Protein AF-A0A235CLF8-F1 (afdb_monomer_lite)

Sequence (83 aa):
MSTPSKQRIAENEESVHSMALGVTALGDLLSSLDPSAGMSDKTIRSLGYLIQEVGKSMTQKLDENNRLDLEESMKKLRGSHEH

Secondary structure (DSSP, 8-state):
---HHHHHHHHHHHHHHHHHHHHHHHHHHHHHS-GGG---HHHHHHHHHHHHHHHHHHHHHHHHHHHHHHHHHHHHHHHTT--

pLDDT: mean 85.29, std 11.34, range [46.34, 96.44]

Organism: NCBI:txid129578

Structure (mmCIF, N/CA/C/O backbone):
data_AF-A0A235CLF8-F1
#
_entry.id   AF-A0A235CLF8-F1
#
loop_
_atom_site.group_PDB
_atom_site.id
_atom_site.type_symbol
_atom_site.label_atom_id
_atom_site.label_alt_id
_atom_site.label_comp_id
_atom_site.label_asym_id
_atom_site.label_entity_id
_atom_site.label_seq_id
_atom_site.pdbx_PDB_ins_code
_atom_site.Cartn_x
_atom_site.Cartn_y
_atom_site.Cartn_z
_atom_site.occupancy
_atom_site.B_iso_or_equiv
_atom_site.auth_seq_id
_atom_site.auth_comp_id
_atom_site.auth_asym_id
_atom_site.auth_atom_id
_atom_site.pdbx_PDB_model_num
ATOM 1 N N . MET A 1 1 ? -17.314 9.995 20.186 1.00 51.59 1 MET A N 1
ATOM 2 C CA . MET A 1 1 ? -15.883 9.969 20.559 1.00 51.59 1 MET A CA 1
AT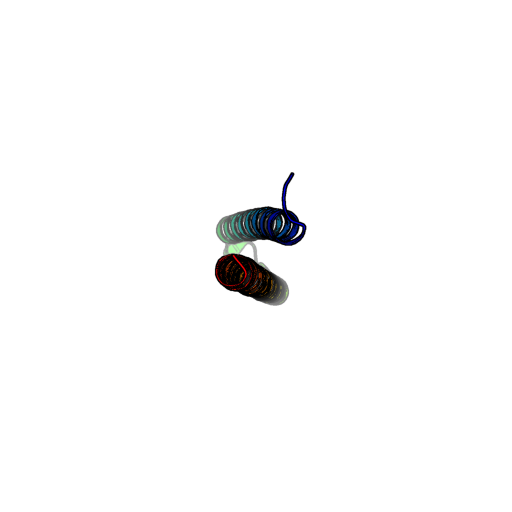OM 3 C C . MET A 1 1 ? -15.297 8.650 20.081 1.00 51.59 1 MET A C 1
ATOM 5 O O . MET A 1 1 ? -15.873 7.615 20.398 1.00 51.59 1 MET A O 1
ATOM 9 N N . SER A 1 2 ? -14.233 8.677 19.279 1.00 61.06 2 SER A N 1
ATOM 10 C CA . SER A 1 2 ? -13.534 7.463 18.828 1.00 61.06 2 SER A CA 1
ATOM 11 C C . SER A 1 2 ? -12.671 6.901 19.960 1.00 61.06 2 SER A C 1
ATOM 13 O O . SER A 1 2 ? -12.108 7.665 20.741 1.00 61.06 2 SER A O 1
ATOM 15 N N . THR A 1 3 ? -12.587 5.574 20.079 1.00 79.25 3 THR A N 1
ATOM 16 C CA . THR A 1 3 ? -11.642 4.928 21.001 1.00 79.25 3 THR A CA 1
ATOM 17 C C . THR A 1 3 ? -10.207 5.198 20.528 1.00 79.25 3 THR A C 1
ATOM 19 O O . THR A 1 3 ? -9.986 5.311 19.319 1.00 79.25 3 THR A O 1
ATOM 22 N N . PRO A 1 4 ? -9.215 5.247 21.437 1.00 83.88 4 PRO A N 1
ATOM 23 C CA . PRO A 1 4 ? -7.807 5.328 21.046 1.00 83.88 4 PRO A CA 1
ATOM 24 C C . PRO A 1 4 ? -7.412 4.234 20.040 1.00 83.88 4 PRO A C 1
ATOM 26 O O . PRO A 1 4 ? -6.672 4.502 19.101 1.00 83.88 4 PRO A O 1
ATOM 29 N N . SER A 1 5 ? -7.969 3.023 20.176 1.00 86.56 5 SER A N 1
ATOM 30 C CA . SER A 1 5 ? -7.757 1.915 19.236 1.00 86.56 5 SER A CA 1
ATOM 31 C C . SER A 1 5 ? -8.280 2.222 17.830 1.00 86.56 5 SER A C 1
ATOM 33 O O . SER A 1 5 ? -7.541 2.043 16.869 1.00 86.56 5 SER A O 1
ATOM 35 N N . LYS A 1 6 ? -9.502 2.758 17.691 1.00 87.88 6 LYS A N 1
ATOM 36 C CA . LYS A 1 6 ? -10.062 3.144 16.380 1.00 87.88 6 LYS A CA 1
ATOM 37 C C . LYS A 1 6 ? -9.277 4.252 15.702 1.00 87.88 6 LYS A C 1
ATOM 39 O O . LYS A 1 6 ? -9.137 4.230 14.486 1.00 87.88 6 LYS A O 1
ATOM 44 N N . GLN A 1 7 ? -8.782 5.215 16.478 1.00 90.62 7 GLN A N 1
ATOM 45 C CA . GLN A 1 7 ? -7.953 6.278 15.924 1.00 90.62 7 GLN A CA 1
ATOM 46 C C . GLN A 1 7 ? -6.649 5.706 15.349 1.00 90.62 7 GLN A C 1
ATOM 48 O O . GLN A 1 7 ? -6.317 5.994 14.205 1.00 90.62 7 GLN A O 1
ATOM 53 N N . ARG A 1 8 ? -5.968 4.822 16.091 1.00 91.12 8 ARG A N 1
ATOM 54 C CA . ARG A 1 8 ? -4.739 4.164 15.617 1.00 91.12 8 ARG A CA 1
ATOM 55 C C . ARG A 1 8 ? -4.970 3.270 14.398 1.00 91.12 8 ARG A C 1
ATOM 57 O O . ARG A 1 8 ? -4.130 3.248 13.506 1.00 91.12 8 ARG A O 1
ATOM 64 N N . ILE A 1 9 ? -6.099 2.558 14.348 1.00 91.44 9 ILE A N 1
ATOM 65 C CA . ILE A 1 9 ? -6.476 1.745 13.182 1.00 91.44 9 ILE A CA 1
ATOM 66 C C . ILE A 1 9 ? -6.606 2.632 11.941 1.00 91.44 9 ILE A C 1
ATOM 68 O O . ILE A 1 9 ? -5.981 2.333 10.926 1.00 91.44 9 ILE A O 1
ATOM 72 N N . ALA A 1 10 ? -7.334 3.748 12.046 1.00 92.19 10 ALA A N 1
ATOM 73 C CA . ALA A 1 10 ? -7.516 4.688 10.943 1.00 92.19 10 ALA A CA 1
ATOM 74 C C . ALA A 1 10 ? -6.186 5.309 10.471 1.00 92.19 10 ALA A C 1
ATOM 76 O O . ALA A 1 10 ? -5.920 5.355 9.273 1.00 92.19 10 ALA A O 1
ATOM 77 N N . GLU A 1 11 ? -5.315 5.716 11.399 1.00 93.88 11 GLU A N 1
ATOM 78 C CA . GLU A 1 11 ? -3.972 6.235 11.082 1.00 93.88 11 GLU A CA 1
ATOM 79 C C . GLU A 1 11 ? -3.117 5.192 10.338 1.00 93.88 11 GLU A C 1
ATOM 81 O O . GLU A 1 11 ? -2.391 5.505 9.389 1.00 93.88 11 GLU A O 1
ATOM 86 N N . ASN A 1 12 ? -3.204 3.925 10.745 1.00 93.75 12 ASN A N 1
ATOM 87 C CA . ASN A 1 12 ? -2.505 2.835 10.076 1.00 93.75 12 ASN A CA 1
ATOM 88 C C . ASN A 1 12 ? -3.092 2.531 8.692 1.00 93.75 12 ASN A C 1
ATOM 90 O O . ASN A 1 12 ? -2.315 2.297 7.770 1.00 93.75 12 ASN A O 1
ATOM 94 N N . GLU A 1 13 ? -4.415 2.570 8.515 1.00 93.44 13 GLU A N 1
ATOM 95 C CA . GLU A 1 13 ? -5.066 2.389 7.209 1.00 93.44 13 GLU A CA 1
ATOM 96 C C . GLU A 1 13 ? -4.668 3.489 6.217 1.00 93.44 13 GLU A C 1
ATOM 98 O O . GLU A 1 13 ? -4.278 3.186 5.089 1.00 93.44 13 GLU A O 1
ATOM 103 N N . GLU A 1 14 ? -4.674 4.753 6.647 1.00 95.25 14 GLU A N 1
ATOM 104 C CA . GLU A 1 14 ? -4.220 5.887 5.833 1.00 95.25 14 GLU A CA 1
ATOM 105 C C . GLU A 1 14 ? -2.735 5.754 5.457 1.00 95.25 14 GLU A C 1
ATOM 107 O O . GLU A 1 14 ? -2.335 5.970 4.307 1.00 95.25 14 GLU A O 1
ATOM 112 N N . SER A 1 15 ? -1.909 5.331 6.417 1.00 93.94 15 SER A N 1
ATOM 113 C CA . SER A 1 15 ? -0.486 5.077 6.199 1.00 93.94 15 SER A CA 1
ATOM 114 C C . SER A 1 15 ? -0.252 3.933 5.205 1.00 93.94 15 SER A C 1
ATOM 116 O O . SER A 1 15 ? 0.572 4.075 4.301 1.00 93.94 15 SER A O 1
ATOM 118 N N . VAL A 1 16 ? -0.988 2.822 5.322 1.00 95.06 16 VAL A N 1
ATOM 119 C CA . VAL A 1 16 ? -0.927 1.688 4.384 1.00 95.06 16 VAL A CA 1
ATOM 120 C C . VAL A 1 16 ? -1.383 2.104 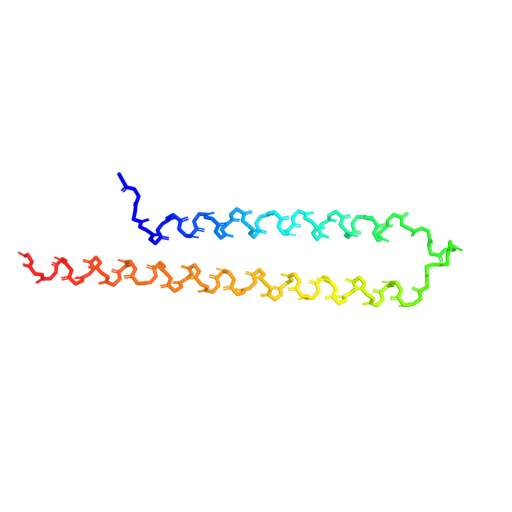2.991 1.00 95.06 16 VAL A C 1
ATOM 122 O O . VAL A 1 16 ? -0.719 1.764 2.013 1.00 95.06 16 VAL A O 1
ATOM 125 N N . HIS A 1 17 ? -2.458 2.885 2.891 1.00 94.81 17 HIS A N 1
ATOM 126 C CA . HIS A 1 17 ? -2.941 3.409 1.618 1.00 94.81 17 HIS A CA 1
ATOM 127 C C . HIS A 1 17 ? -1.886 4.288 0.933 1.00 94.81 17 HIS A C 1
ATOM 129 O O . HIS A 1 17 ? -1.559 4.076 -0.234 1.00 94.81 17 HIS A O 1
ATOM 135 N N . SER A 1 18 ? -1.277 5.211 1.680 1.00 95.00 18 SER A N 1
ATOM 136 C CA . SER A 1 18 ? -0.209 6.081 1.173 1.00 95.00 18 SER A CA 1
ATOM 137 C C . SER A 1 18 ? 1.012 5.286 0.699 1.00 95.00 18 SER A C 1
ATOM 139 O O . SER A 1 18 ? 1.578 5.574 -0.357 1.00 95.00 18 SER A O 1
ATOM 141 N N . MET A 1 19 ? 1.400 4.244 1.442 1.00 93.88 19 MET A N 1
ATOM 142 C CA . MET A 1 19 ? 2.484 3.342 1.042 1.00 93.88 19 MET A CA 1
ATOM 143 C C . MET A 1 19 ? 2.150 2.564 -0.235 1.00 93.88 19 MET A C 1
ATOM 145 O O . MET A 1 19 ? 3.001 2.463 -1.118 1.00 93.88 19 MET A O 1
ATOM 149 N N . ALA A 1 20 ? 0.918 2.069 -0.376 1.00 92.44 20 ALA A N 1
ATOM 150 C CA . ALA A 1 20 ? 0.472 1.369 -1.579 1.00 92.44 20 ALA A CA 1
ATOM 151 C C . ALA A 1 20 ? 0.516 2.273 -2.823 1.00 92.44 20 ALA A C 1
ATOM 153 O O . ALA A 1 20 ? 0.986 1.848 -3.882 1.00 92.44 20 ALA A O 1
ATOM 154 N N . LEU A 1 21 ? 0.092 3.535 -2.688 1.00 94.12 21 LEU A N 1
ATOM 155 C CA . LEU A 1 21 ? 0.205 4.532 -3.756 1.00 94.12 21 LEU A CA 1
ATOM 156 C C . LEU A 1 21 ? 1.671 4.789 -4.130 1.00 94.12 21 LEU A C 1
ATOM 158 O O . LEU A 1 21 ? 2.005 4.809 -5.313 1.00 94.12 21 LEU A O 1
ATOM 162 N N . GLY A 1 22 ? 2.559 4.919 -3.138 1.00 91.12 22 GLY A N 1
ATOM 163 C CA . GLY A 1 22 ? 3.995 5.100 -3.366 1.00 91.12 22 GLY A CA 1
ATOM 164 C C . GLY A 1 22 ? 4.647 3.920 -4.096 1.00 91.12 22 GLY A C 1
ATOM 165 O O . GLY A 1 22 ? 5.422 4.128 -5.029 1.00 91.12 22 GLY A O 1
ATOM 166 N N . VAL A 1 23 ? 4.302 2.682 -3.724 1.00 91.19 23 VAL A N 1
ATOM 167 C CA . VAL A 1 23 ? 4.783 1.468 -4.412 1.00 91.19 23 VAL A CA 1
ATOM 168 C C . VAL A 1 23 ? 4.248 1.393 -5.838 1.00 91.19 23 VAL A C 1
ATOM 170 O O . VAL A 1 23 ? 5.000 1.038 -6.741 1.00 91.19 23 VAL A O 1
ATOM 173 N N . THR A 1 24 ? 2.986 1.767 -6.056 1.00 90.38 24 THR A N 1
ATOM 174 C CA . THR A 1 24 ? 2.380 1.794 -7.397 1.00 90.38 24 THR A CA 1
ATOM 175 C C . THR A 1 24 ? 3.098 2.797 -8.293 1.00 90.38 24 THR A C 1
ATOM 177 O O . THR A 1 24 ? 3.583 2.419 -9.353 1.00 90.38 24 THR A O 1
ATOM 180 N N . ALA A 1 25 ? 3.282 4.036 -7.828 1.00 89.38 25 ALA A N 1
ATOM 181 C CA . ALA A 1 25 ? 4.011 5.062 -8.573 1.00 89.38 25 ALA A CA 1
ATOM 182 C C . ALA A 1 25 ? 5.457 4.639 -8.879 1.00 89.38 25 ALA A C 1
ATOM 184 O O . ALA A 1 25 ? 5.976 4.907 -9.962 1.00 89.38 25 ALA A O 1
ATOM 185 N N . LEU A 1 26 ? 6.114 3.944 -7.944 1.00 87.00 26 LEU A N 1
ATOM 186 C CA . LEU A 1 26 ? 7.445 3.395 -8.178 1.00 87.00 26 LEU A CA 1
ATOM 187 C C . LEU A 1 26 ? 7.436 2.273 -9.228 1.00 87.00 26 LEU A C 1
ATOM 189 O O . LEU A 1 26 ? 8.344 2.206 -10.054 1.00 87.00 26 LEU A O 1
ATOM 193 N N . GLY A 1 27 ? 6.421 1.409 -9.204 1.00 85.56 27 GLY A N 1
ATOM 194 C CA . GLY A 1 27 ? 6.200 0.378 -10.216 1.00 85.56 27 GLY A CA 1
ATOM 195 C C . GLY A 1 27 ? 5.970 0.974 -11.604 1.00 85.56 27 GLY A C 1
ATOM 196 O O . GLY A 1 27 ? 6.592 0.528 -12.567 1.00 85.56 27 GLY A O 1
ATOM 197 N N . ASP A 1 28 ? 5.165 2.032 -11.696 1.00 87.19 28 ASP A N 1
ATOM 198 C CA . ASP A 1 28 ? 4.909 2.753 -12.944 1.00 87.19 28 ASP A CA 1
ATOM 199 C C . ASP A 1 28 ? 6.195 3.383 -13.485 1.00 87.19 28 ASP A C 1
ATOM 201 O O . ASP A 1 28 ? 6.532 3.182 -14.654 1.00 87.19 28 ASP A O 1
ATOM 205 N N . LEU A 1 29 ? 6.972 4.054 -12.625 1.00 84.25 29 LEU A N 1
ATOM 206 C CA . LEU A 1 29 ? 8.288 4.581 -12.989 1.00 84.25 29 LEU A CA 1
ATOM 207 C C . LEU A 1 29 ? 9.192 3.472 -13.524 1.00 84.25 29 LEU A C 1
ATOM 209 O O . LEU A 1 29 ? 9.753 3.632 -14.603 1.00 84.25 29 LEU A O 1
ATOM 213 N N . LEU A 1 30 ? 9.282 2.338 -12.824 1.00 80.06 30 LEU A N 1
ATOM 214 C CA . LEU A 1 30 ? 10.072 1.186 -13.258 1.00 80.06 30 LEU A CA 1
ATOM 215 C C . LEU A 1 30 ? 9.631 0.648 -14.623 1.00 80.06 30 LEU A C 1
ATOM 217 O O . LEU A 1 30 ? 10.477 0.335 -15.456 1.00 80.06 30 LEU A O 1
ATOM 221 N N . SER A 1 31 ? 8.321 0.568 -14.858 1.00 81.44 31 SER A N 1
ATOM 222 C CA . SER A 1 31 ? 7.750 0.085 -16.118 1.00 81.44 31 SER A CA 1
ATOM 223 C C . SER A 1 31 ? 7.944 1.056 -17.288 1.00 81.44 31 SER A C 1
ATOM 225 O O . SER A 1 31 ? 8.037 0.623 -18.433 1.00 81.44 31 SER A O 1
ATOM 227 N N . SER A 1 32 ? 8.027 2.360 -17.001 1.00 82.81 32 SER A N 1
ATOM 228 C CA . SER A 1 32 ? 8.220 3.419 -18.000 1.00 82.81 32 SER A CA 1
ATOM 229 C C . SER A 1 32 ? 9.669 3.568 -18.463 1.00 82.81 32 SER A C 1
ATOM 231 O O . SER A 1 32 ? 9.939 4.265 -19.442 1.00 82.81 32 SER A O 1
ATOM 233 N N . LEU A 1 33 ? 10.611 2.938 -17.759 1.00 77.56 33 LEU A N 1
ATOM 234 C CA . LEU A 1 33 ? 12.016 2.986 -18.122 1.00 77.56 33 LEU A CA 1
ATOM 235 C C . LEU A 1 33 ? 12.273 2.087 -19.318 1.00 77.56 33 LEU A C 1
ATOM 237 O O . LEU A 1 33 ? 12.016 0.885 -19.287 1.00 77.56 33 LEU A O 1
ATOM 241 N N . ASP A 1 34 ? 12.854 2.682 -20.352 1.00 71.94 34 ASP A N 1
ATOM 242 C CA . ASP A 1 34 ? 13.368 1.941 -21.487 1.00 71.94 34 ASP A CA 1
ATOM 243 C C . ASP A 1 34 ? 14.515 1.018 -21.016 1.00 71.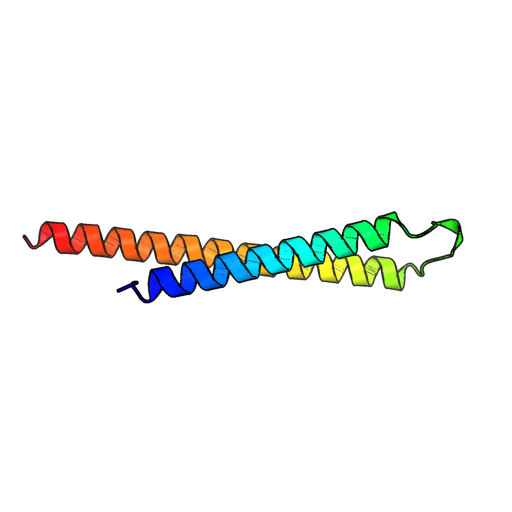94 34 ASP A C 1
ATOM 245 O O . ASP A 1 34 ? 15.526 1.513 -20.502 1.00 71.94 34 ASP A O 1
ATOM 249 N N . PRO A 1 35 ? 14.412 -0.312 -21.193 1.00 66.56 35 PRO A N 1
ATOM 250 C CA . PRO A 1 35 ? 15.490 -1.243 -20.863 1.00 66.56 35 PRO A CA 1
ATOM 251 C C . PRO A 1 35 ? 16.806 -0.909 -21.582 1.00 66.56 35 PRO A C 1
ATOM 253 O O . PRO A 1 35 ? 17.884 -1.222 -21.077 1.00 66.56 35 PRO A O 1
ATOM 256 N N . SER A 1 36 ? 16.731 -0.248 -22.745 1.00 66.00 36 SER A N 1
ATOM 257 C CA . SER A 1 36 ? 17.891 0.186 -23.527 1.00 66.00 36 SER A CA 1
ATOM 258 C C . SER A 1 36 ? 18.589 1.426 -22.956 1.00 66.00 36 SER A C 1
ATOM 260 O O . SER A 1 36 ? 19.764 1.649 -23.250 1.00 66.00 36 SER A O 1
ATOM 262 N N . ALA A 1 37 ? 17.924 2.183 -22.072 1.00 68.12 37 ALA A N 1
ATOM 263 C CA . ALA A 1 37 ? 18.504 3.334 -21.378 1.00 68.12 37 ALA A CA 1
ATOM 264 C C . ALA A 1 37 ? 19.493 2.939 -20.263 1.00 68.12 37 ALA A C 1
ATOM 266 O O . ALA A 1 37 ? 20.108 3.810 -19.649 1.00 68.12 37 ALA A O 1
ATOM 267 N N . GLY A 1 38 ? 19.683 1.635 -20.015 1.00 61.09 38 GLY A N 1
ATOM 268 C CA . GLY A 1 38 ? 20.757 1.120 -19.170 1.00 61.09 38 GLY A CA 1
ATOM 269 C C . GLY A 1 38 ? 20.614 1.529 -17.707 1.00 61.09 38 GLY A C 1
ATOM 270 O O . GLY A 1 38 ? 21.480 2.206 -17.153 1.00 61.09 38 GLY A O 1
ATOM 271 N N . MET A 1 39 ? 19.530 1.110 -17.048 1.00 73.44 39 MET A N 1
ATOM 272 C CA . MET A 1 39 ? 19.459 1.244 -15.595 1.00 73.44 39 MET A CA 1
ATOM 273 C C . MET A 1 39 ? 20.483 0.302 -14.957 1.00 73.44 39 MET A C 1
ATOM 275 O O . MET A 1 39 ? 20.51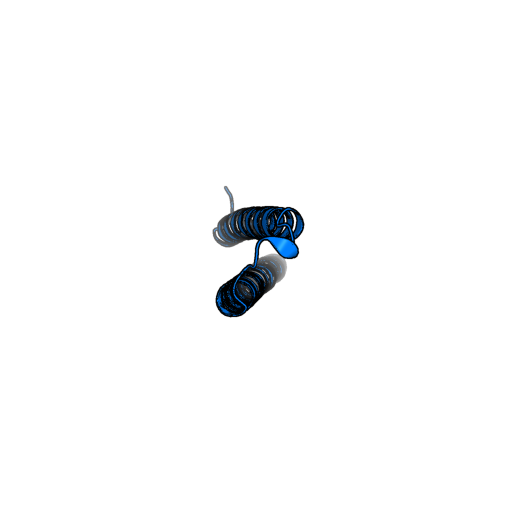5 -0.886 -15.267 1.00 73.44 39 MET A O 1
ATOM 279 N N . SER A 1 40 ? 21.332 0.818 -14.065 1.00 78.62 40 SER A N 1
ATOM 280 C CA . SER A 1 40 ? 22.314 -0.042 -13.403 1.00 78.62 40 SER A CA 1
ATOM 281 C C . SER A 1 40 ? 21.608 -1.131 -12.586 1.00 78.62 40 SER A C 1
ATOM 283 O O . SER A 1 40 ? 20.641 -0.839 -11.875 1.00 78.62 40 SER A O 1
ATOM 285 N N . ASP A 1 41 ? 22.131 -2.360 -12.599 1.00 80.25 41 ASP A N 1
ATOM 286 C CA . ASP A 1 41 ? 21.638 -3.462 -11.754 1.00 80.25 41 ASP A CA 1
ATOM 287 C C . ASP A 1 41 ? 21.543 -3.063 -10.274 1.00 80.25 41 ASP A C 1
ATOM 289 O O . ASP A 1 41 ? 20.689 -3.541 -9.525 1.00 80.25 41 ASP A O 1
ATOM 293 N N . LYS A 1 42 ? 22.414 -2.144 -9.837 1.00 84.19 42 LYS A N 1
ATOM 294 C CA . LYS A 1 42 ? 22.413 -1.578 -8.486 1.00 84.19 42 LYS A CA 1
ATOM 295 C C . LYS A 1 42 ? 21.151 -0.760 -8.207 1.00 84.19 42 LYS A C 1
ATOM 297 O O . LYS A 1 42 ? 20.632 -0.832 -7.094 1.00 84.19 42 LYS A O 1
ATOM 302 N N . THR A 1 43 ? 20.652 -0.012 -9.187 1.00 82.88 43 THR A N 1
ATOM 303 C CA . THR A 1 43 ? 19.417 0.772 -9.065 1.00 82.88 43 THR A CA 1
ATOM 304 C C . THR A 1 43 ? 18.212 -0.154 -8.980 1.00 82.88 43 THR A C 1
ATOM 306 O O . THR A 1 43 ? 17.437 -0.039 -8.036 1.00 82.88 43 THR A O 1
ATOM 309 N N . ILE A 1 44 ? 18.114 -1.138 -9.879 1.00 82.31 44 ILE A N 1
ATOM 310 C CA . ILE A 1 44 ? 17.030 -2.135 -9.873 1.00 82.31 44 ILE A CA 1
ATOM 311 C C . ILE A 1 44 ? 17.002 -2.885 -8.537 1.00 82.31 44 ILE A C 1
ATOM 313 O O . ILE A 1 44 ? 15.956 -3.003 -7.901 1.00 82.31 44 ILE A O 1
ATOM 317 N N . ARG A 1 45 ? 18.169 -3.325 -8.052 1.00 85.69 45 ARG A N 1
ATOM 318 C CA . ARG A 1 45 ? 18.286 -4.013 -6.761 1.00 85.69 45 ARG A CA 1
ATOM 319 C C . ARG A 1 45 ? 17.889 -3.120 -5.584 1.00 85.69 45 ARG A C 1
ATOM 321 O O . ARG A 1 45 ? 17.179 -3.578 -4.696 1.00 85.69 45 ARG A O 1
ATOM 328 N N . SER A 1 46 ? 18.324 -1.859 -5.576 1.00 87.88 46 SER A N 1
ATOM 329 C CA . SER A 1 46 ? 17.955 -0.891 -4.528 1.00 87.88 46 SER A CA 1
ATOM 330 C C . SER A 1 46 ? 16.446 -0.648 -4.487 1.00 87.88 46 SER A C 1
ATOM 332 O O . SER A 1 46 ? 15.861 -0.604 -3.408 1.00 87.88 46 SER A O 1
ATOM 334 N N . LEU A 1 47 ? 15.806 -0.547 -5.654 1.00 85.44 47 LEU A N 1
ATOM 335 C CA . LEU A 1 47 ? 14.358 -0.388 -5.757 1.00 85.44 47 LEU A CA 1
ATOM 336 C C . LEU A 1 47 ? 13.612 -1.648 -5.308 1.00 85.44 47 LEU A C 1
ATOM 338 O O . LEU A 1 47 ? 12.639 -1.541 -4.568 1.00 85.44 47 LEU A O 1
ATOM 342 N N . GLY A 1 48 ? 14.112 -2.836 -5.659 1.00 87.12 48 GLY A N 1
ATOM 343 C CA . GLY A 1 48 ? 13.589 -4.103 -5.144 1.00 87.12 48 GLY A CA 1
ATOM 344 C C . GLY A 1 48 ? 13.631 -4.179 -3.613 1.00 87.12 48 GLY A C 1
ATOM 345 O O . GLY A 1 48 ? 12.631 -4.537 -2.993 1.00 87.12 48 GLY A O 1
ATOM 346 N N . TYR A 1 49 ? 14.745 -3.769 -2.991 1.00 91.19 49 TYR A N 1
ATOM 347 C CA . TYR A 1 49 ? 14.841 -3.681 -1.529 1.00 91.19 49 TYR A CA 1
ATOM 348 C C . TYR A 1 49 ? 13.845 -2.682 -0.940 1.00 91.19 49 TYR A C 1
ATOM 350 O O . TYR A 1 49 ? 13.203 -2.989 0.061 1.00 91.19 49 TYR A O 1
ATOM 358 N N . LEU A 1 50 ? 13.679 -1.512 -1.562 1.00 89.81 50 LEU A N 1
ATOM 359 C CA . LEU A 1 50 ? 12.730 -0.505 -1.092 1.00 89.81 50 LEU A CA 1
ATOM 360 C C . LEU A 1 50 ? 11.289 -1.035 -1.122 1.00 89.81 50 LEU A C 1
ATOM 362 O O . LEU A 1 50 ? 10.582 -0.926 -0.124 1.00 89.81 50 LEU A O 1
ATOM 366 N N . ILE A 1 51 ? 10.875 -1.662 -2.228 1.00 89.31 51 ILE A N 1
ATOM 367 C CA . ILE A 1 51 ? 9.546 -2.280 -2.359 1.00 89.31 51 ILE A CA 1
ATOM 368 C C . ILE A 1 51 ? 9.351 -3.358 -1.286 1.00 89.31 51 ILE A C 1
ATOM 370 O O . ILE A 1 51 ? 8.298 -3.417 -0.651 1.00 89.31 51 ILE A O 1
ATOM 374 N N . GLN A 1 52 ? 10.371 -4.185 -1.043 1.00 91.56 52 GLN A N 1
ATOM 375 C CA . GLN A 1 52 ? 10.315 -5.228 -0.023 1.00 91.56 52 GLN A CA 1
ATOM 376 C C . GLN A 1 52 ? 10.152 -4.653 1.394 1.00 91.56 52 GLN A C 1
ATOM 378 O O . GLN A 1 52 ? 9.332 -5.157 2.162 1.00 91.56 52 GLN A O 1
ATOM 383 N N . GLU A 1 53 ? 10.903 -3.610 1.752 1.00 93.69 53 GLU A N 1
ATOM 384 C CA . GLU A 1 53 ? 10.797 -2.969 3.069 1.00 93.69 53 GLU A CA 1
ATOM 385 C C . GLU A 1 53 ? 9.447 -2.268 3.261 1.00 93.69 53 GLU A C 1
ATOM 387 O O . GLU A 1 53 ? 8.839 -2.391 4.327 1.00 93.69 53 GLU A O 1
ATOM 392 N N . VAL A 1 54 ? 8.913 -1.619 2.219 1.00 93.06 54 VAL A N 1
ATOM 393 C CA . VAL A 1 54 ? 7.558 -1.050 2.266 1.00 93.06 54 VAL A CA 1
ATOM 394 C C . VAL A 1 54 ? 6.512 -2.152 2.458 1.00 93.06 54 VAL A C 1
ATOM 396 O O . VAL A 1 54 ? 5.642 -2.020 3.318 1.00 93.06 54 VAL A O 1
ATOM 399 N N . GLY A 1 55 ? 6.632 -3.279 1.748 1.00 93.19 55 GLY A N 1
ATOM 400 C CA . GLY A 1 55 ? 5.739 -4.429 1.920 1.00 93.19 55 GLY A CA 1
ATOM 401 C C . GLY A 1 55 ? 5.756 -5.001 3.344 1.00 93.19 55 GLY A C 1
ATOM 402 O O . GLY A 1 55 ? 4.699 -5.298 3.911 1.00 93.19 55 GLY A O 1
ATOM 403 N N . LYS A 1 56 ? 6.936 -5.088 3.973 1.00 95.69 56 LYS A N 1
ATOM 404 C CA . LYS A 1 56 ? 7.059 -5.476 5.391 1.00 95.69 56 LYS A CA 1
ATOM 405 C C . LYS A 1 56 ? 6.372 -4.469 6.312 1.00 95.69 56 LYS A C 1
ATOM 407 O O . LYS A 1 56 ? 5.624 -4.880 7.195 1.00 95.69 56 LYS A O 1
ATOM 412 N N . SER A 1 57 ? 6.588 -3.171 6.094 1.00 95.38 57 SER A N 1
ATOM 413 C CA . SER A 1 57 ? 5.975 -2.113 6.906 1.00 95.38 57 SER A CA 1
ATOM 414 C C . SER A 1 57 ? 4.445 -2.112 6.800 1.00 95.38 57 SER A C 1
ATOM 416 O O . SER A 1 57 ? 3.754 -2.018 7.815 1.00 95.38 57 SER A O 1
ATOM 418 N N . MET A 1 58 ? 3.906 -2.299 5.590 1.00 95.69 58 MET A N 1
ATOM 419 C CA . MET A 1 58 ? 2.466 -2.456 5.365 1.00 95.69 58 MET A CA 1
ATOM 420 C C . MET A 1 58 ? 1.908 -3.659 6.129 1.00 95.69 58 MET A C 1
ATOM 422 O O . MET A 1 58 ? 0.914 -3.522 6.837 1.00 95.69 58 MET A O 1
ATOM 426 N N . THR A 1 59 ? 2.576 -4.813 6.036 1.00 94.25 59 THR A N 1
ATOM 427 C CA . THR A 1 59 ? 2.159 -6.043 6.730 1.00 94.25 59 THR A CA 1
ATOM 428 C C . THR A 1 59 ? 2.123 -5.839 8.246 1.00 94.25 59 THR A C 1
ATOM 430 O O . THR A 1 59 ? 1.115 -6.129 8.879 1.00 94.25 59 THR A O 1
ATOM 433 N N . GLN A 1 60 ? 3.167 -5.235 8.823 1.00 96.44 60 GLN A N 1
ATOM 434 C CA . GLN A 1 60 ? 3.232 -4.950 10.262 1.00 96.44 60 GLN A CA 1
ATOM 435 C C . GLN A 1 60 ? 2.089 -4.047 10.747 1.00 96.44 60 GLN A C 1
ATOM 437 O O . GLN A 1 60 ? 1.534 -4.278 11.820 1.00 96.44 60 GLN A O 1
ATOM 442 N N . LYS A 1 61 ? 1.721 -3.023 9.967 1.00 95.31 61 LYS A N 1
ATOM 443 C CA . LYS A 1 61 ? 0.604 -2.126 10.306 1.00 95.31 61 LYS A CA 1
ATOM 444 C C . LYS A 1 61 ? -0.751 -2.823 10.223 1.00 95.31 61 LYS A C 1
ATOM 446 O O . LYS A 1 61 ? -1.603 -2.585 11.074 1.00 95.31 61 LYS A O 1
ATOM 451 N N . LEU A 1 62 ? -0.946 -3.694 9.233 1.00 94.00 62 LEU A N 1
ATOM 452 C CA . LEU A 1 62 ? -2.164 -4.500 9.116 1.00 94.00 62 LEU A CA 1
ATOM 453 C C . LEU A 1 62 ? -2.295 -5.492 10.279 1.00 94.00 62 LEU A C 1
ATOM 455 O O . LEU A 1 62 ? -3.366 -5.601 10.874 1.00 94.00 62 LEU A O 1
ATOM 459 N N . ASP A 1 63 ? -1.199 -6.149 10.658 1.00 95.94 63 ASP A N 1
ATOM 460 C CA . ASP A 1 63 ? -1.166 -7.039 11.822 1.00 95.94 63 ASP A CA 1
ATOM 461 C C . ASP A 1 63 ? -1.468 -6.281 13.122 1.00 95.94 63 ASP A C 1
ATOM 463 O O . ASP A 1 63 ? -2.222 -6.761 13.973 1.00 95.94 63 ASP A O 1
ATOM 467 N N . GLU A 1 64 ? -0.932 -5.066 13.271 1.00 95.50 64 GLU A N 1
ATOM 468 C CA . GLU A 1 64 ? -1.265 -4.207 14.402 1.00 95.50 64 GLU A CA 1
ATOM 469 C C . GLU A 1 64 ? -2.753 -3.835 14.427 1.00 95.50 64 GLU A C 1
ATOM 471 O O . GLU A 1 64 ? -3.367 -3.892 15.494 1.00 95.50 64 GLU A O 1
ATOM 476 N N . ASN A 1 65 ? -3.345 -3.497 13.281 1.00 95.25 65 ASN A N 1
ATOM 477 C CA . ASN A 1 65 ? -4.772 -3.187 13.199 1.00 95.25 65 ASN A CA 1
ATOM 478 C C . ASN A 1 65 ? -5.632 -4.380 13.619 1.00 95.25 65 ASN A C 1
ATOM 480 O O . ASN A 1 65 ? -6.527 -4.215 14.446 1.00 95.25 65 ASN A O 1
ATOM 484 N N . ASN A 1 66 ? -5.304 -5.582 13.139 1.00 94.19 66 ASN A N 1
ATOM 485 C CA . ASN A 1 66 ? -5.986 -6.815 13.539 1.00 94.19 66 ASN A CA 1
ATOM 486 C C . ASN A 1 66 ? -5.894 -7.049 15.055 1.00 94.19 66 ASN A C 1
ATOM 488 O O . ASN A 1 66 ? -6.885 -7.402 15.696 1.00 94.19 66 ASN A O 1
ATOM 492 N N . ARG A 1 67 ? -4.717 -6.814 15.655 1.00 96.06 67 ARG A N 1
ATOM 493 C CA . ARG A 1 67 ? -4.533 -6.918 17.110 1.00 96.06 67 ARG A CA 1
ATOM 494 C C . ARG A 1 67 ? -5.395 -5.901 17.863 1.00 96.06 67 ARG A C 1
ATOM 496 O O . ARG A 1 67 ? -6.048 -6.265 18.838 1.00 96.06 67 ARG A O 1
ATOM 503 N N . LEU A 1 68 ? -5.396 -4.640 17.429 1.00 93.38 68 LEU A N 1
ATOM 504 C CA . LEU A 1 68 ? -6.167 -3.569 18.068 1.00 93.38 68 LEU A CA 1
ATOM 505 C C . LEU A 1 68 ? -7.680 -3.803 17.971 1.00 93.38 68 LEU A C 1
ATOM 507 O O . LEU A 1 68 ? -8.398 -3.530 18.936 1.00 93.38 68 LEU A O 1
ATOM 511 N N . ASP A 1 69 ? -8.157 -4.322 16.841 1.00 91.06 69 ASP A N 1
ATOM 512 C CA . ASP A 1 69 ? -9.570 -4.648 16.638 1.00 91.06 69 ASP A CA 1
ATOM 513 C C . ASP A 1 69 ? -10.014 -5.833 17.512 1.00 91.06 69 ASP A C 1
ATOM 515 O O . ASP A 1 69 ? -11.068 -5.787 18.161 1.00 91.06 69 ASP A O 1
ATOM 519 N N . LEU A 1 70 ? -9.160 -6.856 17.637 1.00 91.50 70 LEU A N 1
ATOM 520 C CA . LEU A 1 70 ? -9.386 -7.977 18.550 1.00 91.50 70 LEU A CA 1
ATOM 521 C C . LEU A 1 70 ? -9.442 -7.511 20.014 1.00 91.50 70 LEU A C 1
ATOM 523 O O . LEU A 1 70 ? -10.338 -7.912 20.758 1.00 91.50 70 LEU A O 1
ATOM 527 N N . GLU A 1 71 ? -8.519 -6.641 20.432 1.00 90.12 71 GLU A N 1
ATOM 528 C CA . GLU A 1 71 ? -8.501 -6.064 21.783 1.00 90.12 71 GLU A CA 1
ATOM 529 C C . GLU A 1 71 ? -9.773 -5.264 22.086 1.00 90.12 71 GLU A C 1
ATOM 531 O O . GLU A 1 71 ? -10.350 -5.394 23.171 1.00 90.12 71 GLU A O 1
ATOM 536 N N . GLU A 1 72 ? -10.256 -4.468 21.128 1.00 87.75 72 GLU A N 1
ATOM 537 C CA . GLU A 1 72 ? -11.507 -3.731 21.292 1.00 87.75 72 GLU A CA 1
ATOM 538 C C . GLU A 1 72 ? -12.715 -4.676 21.383 1.00 87.75 72 GLU A C 1
ATOM 540 O O . GLU A 1 72 ? -13.592 -4.485 22.233 1.00 87.75 72 GLU A O 1
ATOM 545 N N . SER A 1 73 ? -12.752 -5.715 20.551 1.00 87.25 73 SER A N 1
ATOM 546 C CA . SER A 1 73 ? -13.814 -6.725 20.557 1.00 87.25 73 SER A CA 1
ATOM 547 C C . SER A 1 73 ? -13.863 -7.500 21.877 1.00 87.25 73 SER A C 1
ATOM 549 O O . SER A 1 73 ? -14.934 -7.661 22.465 1.00 87.25 73 SER A O 1
ATOM 551 N N . MET A 1 74 ? -12.706 -7.889 22.419 1.00 88.44 74 MET A N 1
ATOM 552 C CA . MET A 1 74 ? -12.604 -8.555 23.723 1.00 88.44 74 MET A CA 1
ATOM 553 C C . MET A 1 74 ? -13.032 -7.643 24.876 1.00 88.44 74 MET A C 1
ATOM 555 O O . MET A 1 74 ? -13.721 -8.085 25.799 1.00 88.44 74 MET A O 1
ATOM 559 N N . LYS A 1 75 ? -12.685 -6.351 24.817 1.00 85.56 75 LYS A N 1
ATOM 560 C CA . LYS A 1 75 ? -13.134 -5.369 25.813 1.00 85.56 75 LYS A CA 1
ATOM 561 C C . LYS A 1 75 ? -14.658 -5.231 25.825 1.00 85.56 75 LYS A C 1
ATOM 563 O O . LYS A 1 75 ? -15.243 -5.161 26.905 1.00 85.56 75 LYS A O 1
ATOM 568 N N . LYS A 1 76 ? -15.298 -5.221 24.649 1.00 82.94 76 LYS A N 1
ATOM 569 C CA . LYS A 1 76 ? -16.766 -5.206 24.534 1.00 82.94 76 LYS A CA 1
ATOM 570 C C . LYS A 1 76 ? -17.380 -6.456 25.160 1.00 82.94 76 LYS A C 1
ATOM 572 O O . LYS A 1 76 ? -18.256 -6.318 26.002 1.00 82.94 76 LYS A O 1
ATOM 577 N N . LEU A 1 77 ? -16.871 -7.645 24.822 1.00 82.00 77 LEU A N 1
ATOM 578 C CA . LEU A 1 77 ? -17.362 -8.914 25.377 1.00 82.00 77 LEU A CA 1
ATOM 579 C C . LEU A 1 77 ? -17.267 -8.967 26.906 1.00 82.00 77 LEU A C 1
ATOM 581 O O . LEU A 1 77 ? -18.220 -9.385 27.557 1.00 82.00 77 LEU A O 1
ATOM 585 N N . ARG A 1 78 ? -16.152 -8.507 27.491 1.00 78.31 78 ARG A N 1
ATOM 586 C CA . ARG A 1 78 ? -16.003 -8.444 28.953 1.00 78.31 78 ARG A CA 1
ATOM 587 C C . ARG A 1 78 ? -16.997 -7.465 29.583 1.00 78.31 78 ARG A C 1
ATOM 589 O O . ARG A 1 78 ? -17.655 -7.829 30.548 1.00 78.31 78 ARG A O 1
ATOM 596 N N . GLY A 1 79 ? -17.139 -6.260 29.028 1.00 71.75 79 GLY A N 1
ATOM 597 C CA . GLY A 1 79 ? -18.080 -5.262 29.550 1.00 71.75 79 GLY A CA 1
ATOM 598 C C . GLY A 1 79 ? -19.551 -5.677 29.423 1.00 71.75 79 GLY A C 1
ATOM 599 O O . GLY A 1 79 ? -20.369 -5.281 30.244 1.00 71.75 79 GLY A O 1
ATOM 600 N N . SER A 1 80 ? -19.889 -6.508 28.433 1.00 64.75 80 SER A N 1
ATOM 601 C CA . SER A 1 80 ? -21.227 -7.094 28.276 1.00 64.75 80 SER A CA 1
ATOM 602 C C . SER A 1 80 ? -21.518 -8.256 29.229 1.00 64.75 80 SER A C 1
ATOM 604 O O . SER A 1 80 ? -22.662 -8.685 29.296 1.00 64.75 80 SER A O 1
ATOM 6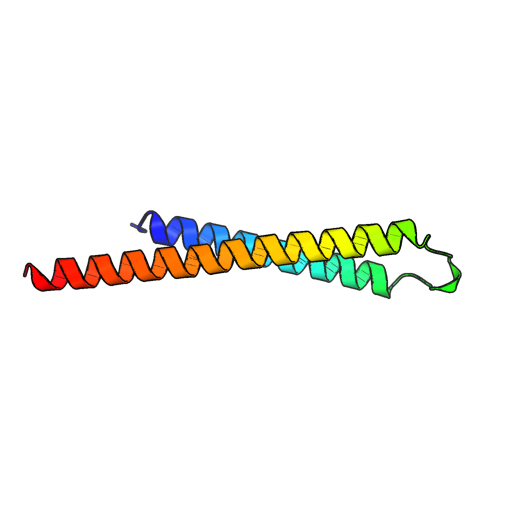06 N N . HIS A 1 81 ? -20.514 -8.788 29.933 1.00 57.56 81 HIS A N 1
ATOM 607 C CA . HIS A 1 81 ? -20.686 -9.872 30.907 1.00 57.56 81 HIS A CA 1
ATOM 608 C C . HIS A 1 81 ? -20.830 -9.361 32.352 1.00 57.56 81 HIS A C 1
ATOM 610 O O . HIS A 1 81 ? -21.219 -10.116 33.237 1.00 57.56 81 HIS A O 1
ATOM 616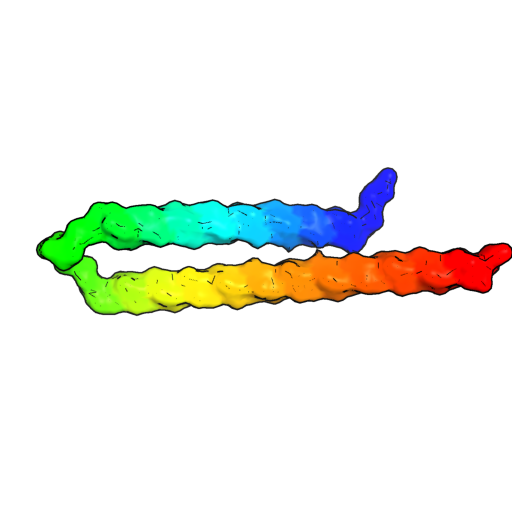 N N . GLU A 1 82 ? -20.510 -8.086 32.594 1.00 53.97 82 GLU A N 1
ATOM 617 C CA . GLU A 1 82 ? -20.628 -7.416 33.900 1.00 53.97 82 GLU A CA 1
ATOM 618 C C . GLU A 1 82 ? -21.982 -6.691 34.086 1.00 53.97 82 GLU A C 1
ATOM 620 O O . GLU A 1 82 ? -22.198 -6.057 35.119 1.00 53.97 82 GLU A O 1
ATOM 625 N N . HIS A 1 83 ? -22.890 -6.802 33.108 1.00 46.34 83 HIS A N 1
ATOM 626 C CA . HIS A 1 83 ? -24.245 -6.237 33.089 1.00 46.34 83 HIS A CA 1
ATOM 627 C C . HIS A 1 83 ? -25.299 -7.336 32.944 1.00 46.34 83 HIS A C 1
ATOM 629 O O . HIS A 1 83 ? -26.387 -7.163 33.539 1.00 46.34 83 HIS A O 1
#

Foldseek 3Di:
DDDPLRVLLVVLVVVLVVLVVVLVVLVVVVVPDDVVVCDDPVNVVVNVVVSVVSVVSNVVSVVSNVVSVVVVVVVVVVVVVVD

Radius of gyration: 19.57 Å; chains: 1; bounding box: 47×20×57 Å